Protein AF-A0A929SID9-F1 (afdb_monomer)

Foldseek 3Di:
DDAEEAEAPPPPVVQVVVVVVQVVPQPDPDPVSHGHYDYD

Structure (mmCIF, N/CA/C/O backbone):
data_AF-A0A929SID9-F1
#
_entry.id   AF-A0A929SID9-F1
#
loop_
_atom_site.group_PDB
_atom_site.id
_atom_site.type_symbol
_atom_site.label_atom_id
_atom_site.label_alt_id
_atom_site.label_comp_id
_atom_site.label_asym_id
_atom_site.label_entity_id
_atom_site.label_seq_id
_atom_site.pdbx_PDB_ins_code
_atom_site.Cartn_x
_atom_site.Cartn_y
_atom_site.Cartn_z
_atom_site.occupancy
_atom_site.B_iso_or_equiv
_atom_site.auth_seq_id
_atom_site.auth_comp_id
_atom_site.auth_asym_id
_atom_site.auth_atom_id
_atom_site.pdbx_PDB_model_num
ATOM 1 N N . MET A 1 1 ? 4.635 -7.630 15.834 1.00 67.81 1 MET A N 1
ATOM 2 C CA . MET A 1 1 ? 3.731 -7.465 14.673 1.00 67.81 1 MET A CA 1
ATOM 3 C C . MET A 1 1 ? 4.421 -8.023 13.441 1.00 67.81 1 MET A C 1
ATOM 5 O O . MET A 1 1 ? 5.624 -7.831 13.318 1.00 67.81 1 MET A O 1
ATOM 9 N N . ARG A 1 2 ? 3.711 -8.760 12.582 1.00 88.38 2 ARG A N 1
ATOM 10 C CA . ARG A 1 2 ? 4.264 -9.255 11.308 1.00 88.38 2 ARG A CA 1
ATOM 11 C C . ARG A 1 2 ? 3.990 -8.210 10.221 1.00 88.38 2 ARG A C 1
ATOM 13 O O . ARG A 1 2 ? 2.945 -7.571 10.265 1.00 88.38 2 ARG A O 1
ATOM 20 N N . ARG A 1 3 ? 4.935 -8.021 9.300 1.00 94.00 3 ARG A N 1
ATOM 21 C CA . ARG A 1 3 ? 4.860 -7.061 8.188 1.00 94.00 3 ARG A CA 1
ATOM 22 C C . ARG A 1 3 ? 4.834 -7.824 6.868 1.00 94.00 3 ARG A C 1
ATOM 24 O O . ARG A 1 3 ? 5.529 -8.830 6.745 1.00 94.00 3 ARG A O 1
ATOM 31 N N . VAL A 1 4 ? 4.059 -7.335 5.907 1.00 96.25 4 VAL A N 1
ATOM 32 C CA . VAL A 1 4 ? 4.043 -7.846 4.531 1.00 96.25 4 VAL A CA 1
ATOM 33 C C . VAL A 1 4 ? 5.080 -7.087 3.700 1.00 96.25 4 VAL A C 1
ATOM 35 O O . VAL A 1 4 ? 5.193 -5.868 3.812 1.00 96.25 4 VAL A O 1
ATOM 38 N N . GLY A 1 5 ? 5.856 -7.806 2.892 1.00 97.06 5 GLY A N 1
ATOM 39 C CA . GLY A 1 5 ? 6.750 -7.225 1.890 1.00 97.06 5 GLY A CA 1
ATOM 40 C C . GLY A 1 5 ? 6.234 -7.535 0.489 1.00 97.06 5 GLY A C 1
ATOM 41 O O . GLY A 1 5 ? 5.890 -8.685 0.215 1.00 97.06 5 GLY A O 1
ATOM 42 N N . ILE A 1 6 ? 6.177 -6.526 -0.378 1.00 96.56 6 ILE A N 1
ATOM 43 C CA . ILE A 1 6 ? 5.868 -6.666 -1.804 1.00 96.56 6 ILE A CA 1
ATOM 44 C C . ILE A 1 6 ? 7.133 -6.318 -2.586 1.00 96.56 6 ILE A C 1
ATOM 46 O O . ILE A 1 6 ? 7.637 -5.209 -2.459 1.00 96.56 6 ILE A O 1
ATOM 50 N N . ILE A 1 7 ? 7.617 -7.244 -3.412 1.00 97.31 7 ILE A N 1
ATOM 51 C CA . ILE A 1 7 ? 8.644 -6.942 -4.417 1.00 97.31 7 ILE A CA 1
ATOM 52 C C . ILE A 1 7 ? 7.904 -6.478 -5.670 1.00 97.31 7 ILE A C 1
ATOM 54 O O . ILE A 1 7 ? 7.187 -7.268 -6.295 1.00 97.31 7 ILE A O 1
ATOM 58 N N . GLY A 1 8 ? 7.993 -5.184 -5.967 1.00 95.69 8 GLY A N 1
ATOM 59 C CA . GLY A 1 8 ? 7.225 -4.529 -7.012 1.00 95.69 8 GLY A CA 1
ATOM 60 C C . GLY A 1 8 ? 8.003 -4.289 -8.304 1.00 95.69 8 GLY A C 1
ATOM 61 O O . GLY A 1 8 ? 8.991 -4.950 -8.616 1.00 95.69 8 GLY A O 1
ATOM 62 N N . GLY A 1 9 ? 7.496 -3.353 -9.108 1.00 94.12 9 GLY A N 1
ATOM 63 C CA . GLY A 1 9 ? 8.209 -2.812 -10.271 1.00 94.12 9 GLY A CA 1
ATOM 64 C C . GLY A 1 9 ? 7.970 -3.528 -11.603 1.00 94.12 9 GLY A C 1
ATOM 65 O O . GLY A 1 9 ? 8.477 -3.076 -12.626 1.00 94.12 9 GLY A O 1
ATOM 66 N N . MET A 1 10 ? 7.148 -4.582 -11.640 1.00 96.44 10 MET A N 1
ATOM 67 C CA . MET A 1 10 ? 6.881 -5.386 -12.847 1.00 96.44 10 MET A CA 1
ATOM 68 C C . MET A 1 10 ? 5.390 -5.383 -13.258 1.00 96.44 10 MET A C 1
ATOM 70 O O . MET A 1 10 ? 4.792 -6.435 -13.451 1.00 96.44 10 MET A O 1
ATOM 74 N N . GLY A 1 11 ? 4.696 -4.250 -13.400 1.00 96.62 11 GLY A N 1
ATOM 75 C CA . GLY A 1 11 ? 5.170 -2.861 -13.475 1.00 96.62 11 GLY A CA 1
ATOM 76 C C . GLY A 1 11 ? 4.758 -1.976 -12.285 1.00 96.62 11 GLY A C 1
ATOM 77 O O . GLY A 1 11 ? 3.943 -2.397 -11.464 1.00 96.62 11 GLY A O 1
ATOM 78 N N . PRO A 1 12 ? 5.242 -0.71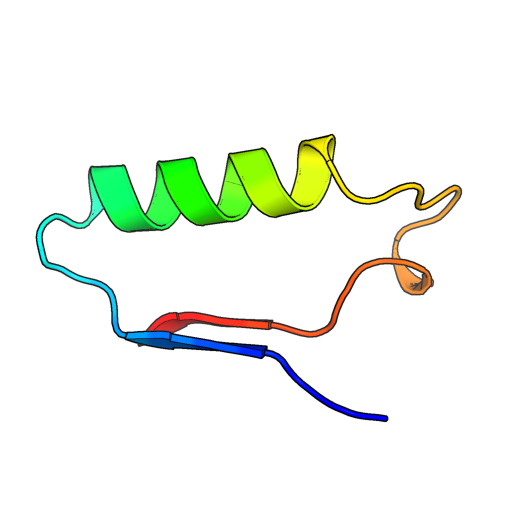9 -12.210 1.00 96.81 12 PRO A N 1
ATOM 79 C CA . PRO A 1 12 ? 4.968 0.183 -11.083 1.00 96.81 12 PRO A CA 1
ATOM 80 C C . PRO A 1 12 ? 3.474 0.415 -10.813 1.00 96.81 12 PRO A C 1
ATOM 82 O O . PRO A 1 12 ? 3.035 0.393 -9.665 1.00 96.81 12 PRO A O 1
ATOM 85 N N . LEU A 1 13 ? 2.671 0.569 -11.873 1.00 98.06 13 LEU A N 1
ATOM 86 C CA . LEU A 1 13 ? 1.218 0.728 -11.743 1.00 98.06 13 LEU A CA 1
ATOM 87 C C . LEU A 1 13 ? 0.541 -0.527 -11.182 1.00 98.06 13 LEU A C 1
ATOM 89 O O . LEU A 1 13 ? -0.398 -0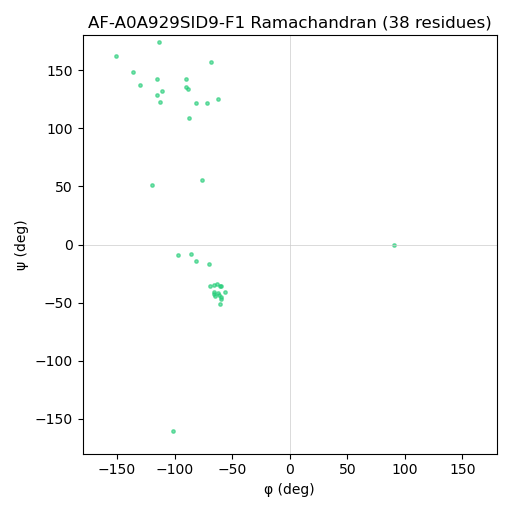.406 -10.404 1.00 98.06 13 LEU A O 1
ATOM 93 N N . ALA A 1 14 ? 1.033 -1.721 -11.525 1.00 97.75 14 ALA A N 1
ATOM 94 C CA . ALA A 1 14 ? 0.496 -2.968 -10.988 1.00 97.75 14 ALA A CA 1
ATOM 95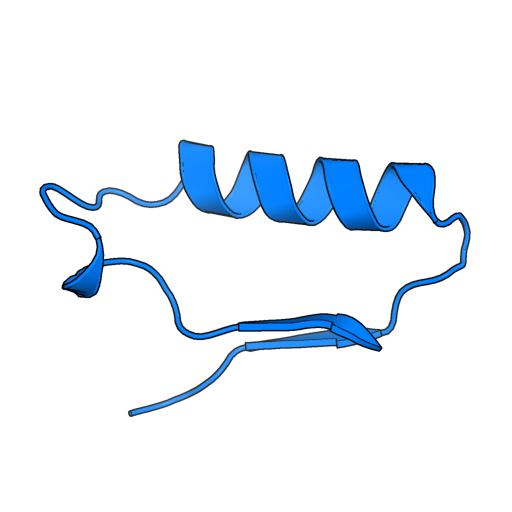 C C . ALA A 1 14 ? 0.811 -3.118 -9.490 1.00 97.75 14 ALA A C 1
ATOM 97 O O . ALA A 1 14 ? -0.020 -3.603 -8.729 1.00 97.75 14 ALA A O 1
ATOM 98 N N . SER A 1 15 ? 1.986 -2.660 -9.046 1.00 97.62 15 SER A N 1
ATOM 99 C CA . SER A 1 15 ? 2.343 -2.642 -7.622 1.00 97.62 15 SER A CA 1
ATOM 100 C C . SER A 1 15 ? 1.465 -1.677 -6.818 1.00 97.62 15 SER A C 1
ATOM 102 O O . SER A 1 15 ? 1.012 -2.032 -5.731 1.00 97.62 15 SER A O 1
ATOM 104 N N . ALA A 1 16 ? 1.171 -0.492 -7.364 1.00 97.69 16 ALA A N 1
ATOM 105 C CA . ALA A 1 16 ? 0.249 0.461 -6.742 1.00 97.69 16 ALA A CA 1
ATOM 106 C C . ALA A 1 16 ? -1.192 -0.079 -6.685 1.00 97.69 16 ALA A C 1
ATOM 108 O O . ALA A 1 16 ? -1.853 0.030 -5.654 1.00 97.69 16 ALA A O 1
ATOM 109 N N . ASP A 1 17 ? -1.656 -0.709 -7.766 1.00 98.31 17 ASP A N 1
ATOM 110 C CA . ASP A 1 17 ? -2.969 -1.359 -7.836 1.00 98.31 17 ASP A CA 1
ATOM 111 C C . ASP A 1 17 ? -3.099 -2.510 -6.822 1.00 98.31 17 ASP A C 1
ATOM 113 O O . ASP A 1 17 ? -4.102 -2.609 -6.117 1.00 98.31 17 ASP A O 1
ATOM 117 N N . LEU A 1 18 ? -2.060 -3.337 -6.662 1.00 98.00 18 LEU A N 1
ATOM 118 C CA . LEU A 1 18 ? -2.030 -4.373 -5.627 1.00 98.00 18 LEU A CA 1
ATOM 119 C C . LEU A 1 18 ? -2.113 -3.775 -4.217 1.00 98.00 18 LEU A C 1
ATOM 121 O O . LEU A 1 18 ? -2.856 -4.288 -3.381 1.00 98.00 18 LEU A O 1
ATOM 125 N N . TYR A 1 19 ? -1.373 -2.696 -3.950 1.00 97.38 19 TYR A N 1
ATOM 126 C CA . TYR A 1 19 ? -1.436 -2.017 -2.658 1.00 97.38 19 TYR A CA 1
ATOM 127 C 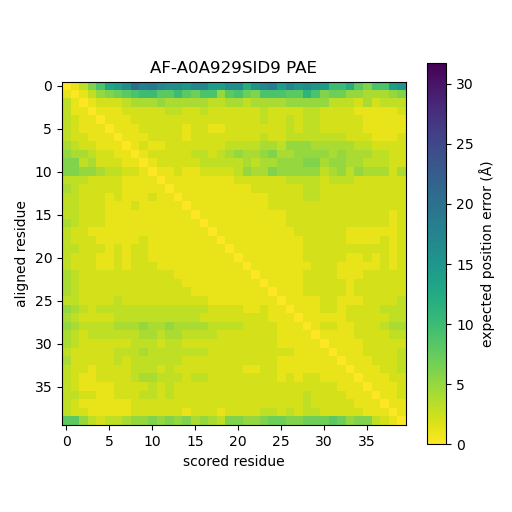C . TYR A 1 19 ? -2.850 -1.513 -2.355 1.00 97.38 19 TYR A C 1
ATOM 129 O O . TYR A 1 19 ? -3.368 -1.774 -1.270 1.00 97.38 19 TYR A O 1
ATOM 137 N N . LEU A 1 20 ? -3.508 -0.884 -3.334 1.00 98.00 20 LEU A N 1
ATOM 138 C CA . LEU A 1 20 ? -4.887 -0.421 -3.196 1.00 98.00 20 LEU A CA 1
ATOM 139 C C . LEU A 1 20 ? -5.850 -1.577 -2.890 1.00 98.00 20 LEU A C 1
ATOM 141 O O . LEU A 1 20 ? -6.617 -1.499 -1.933 1.00 98.00 20 LEU A O 1
ATOM 145 N N . LYS A 1 21 ? -5.752 -2.687 -3.630 1.00 98.31 21 LYS A N 1
ATOM 146 C CA . LYS A 1 21 ? -6.594 -3.877 -3.412 1.00 98.31 21 LYS A CA 1
ATOM 147 C C . LYS A 1 21 ? -6.421 -4.480 -2.023 1.00 98.31 21 LYS A C 1
ATOM 149 O O . LYS A 1 21 ? -7.386 -4.970 -1.445 1.00 98.31 21 LYS A O 1
ATOM 154 N N . ILE A 1 22 ? -5.205 -4.456 -1.477 1.00 97.62 22 ILE A N 1
ATOM 155 C CA . ILE A 1 22 ? -4.947 -4.922 -0.109 1.00 97.62 22 ILE A CA 1
ATOM 156 C C . ILE A 1 22 ? -5.661 -4.026 0.904 1.0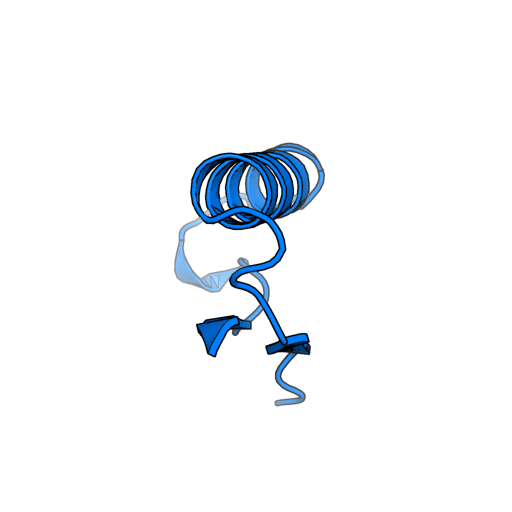0 97.62 22 ILE A C 1
ATOM 158 O O . ILE A 1 22 ? -6.281 -4.555 1.825 1.00 97.62 22 ILE A O 1
ATOM 162 N N . ILE A 1 23 ? -5.609 -2.701 0.736 1.00 96.94 23 ILE A N 1
ATOM 163 C CA . ILE A 1 23 ? -6.311 -1.756 1.619 1.00 96.94 23 ILE A CA 1
ATOM 164 C C . ILE A 1 23 ? -7.819 -2.020 1.574 1.00 96.94 23 ILE A C 1
ATOM 166 O O . ILE A 1 23 ? -8.429 -2.224 2.618 1.00 96.94 23 ILE A O 1
ATOM 170 N N . GLU A 1 24 ? -8.408 -2.091 0.378 1.00 98.00 24 GLU A N 1
ATOM 171 C CA . GLU A 1 24 ? -9.853 -2.301 0.196 1.00 98.00 24 GLU A CA 1
ATOM 172 C C . GLU A 1 24 ? -10.339 -3.654 0.737 1.00 98.00 24 GLU A C 1
ATOM 174 O O . GLU A 1 24 ? -11.451 -3.759 1.252 1.00 98.00 24 GLU A O 1
ATOM 179 N N . ALA A 1 25 ? -9.507 -4.695 0.645 1.00 97.88 25 ALA A N 1
ATOM 180 C CA . ALA A 1 25 ? -9.821 -6.022 1.167 1.00 97.88 25 ALA A CA 1
ATOM 181 C C . ALA A 1 25 ? -9.571 -6.164 2.680 1.00 97.88 25 ALA A C 1
ATOM 183 O O . ALA A 1 25 ? -10.014 -7.145 3.287 1.00 97.88 25 ALA A O 1
ATOM 184 N N . THR A 1 26 ? -8.853 -5.227 3.305 1.00 97.00 26 THR A N 1
ATOM 185 C CA . THR A 1 26 ? -8.559 -5.274 4.741 1.00 97.00 26 THR A CA 1
ATOM 186 C C . THR A 1 26 ? -9.751 -4.731 5.524 1.00 97.00 26 THR A C 1
ATOM 188 O O . THR A 1 26 ? -10.147 -3.582 5.368 1.00 97.00 26 THR A O 1
ATOM 191 N N . ALA A 1 27 ? -10.313 -5.542 6.422 1.00 97.12 27 ALA A N 1
ATOM 192 C CA . ALA A 1 27 ? -11.428 -5.150 7.288 1.00 97.12 27 ALA A CA 1
ATOM 193 C C . ALA A 1 27 ? -10.983 -4.236 8.453 1.00 97.12 27 ALA A C 1
ATOM 195 O O . ALA A 1 27 ? -11.203 -4.558 9.621 1.00 97.12 27 ALA A O 1
ATOM 196 N N . ALA A 1 28 ? -10.332 -3.118 8.137 1.00 97.06 28 ALA A N 1
ATOM 197 C CA . ALA A 1 28 ? -9.869 -2.123 9.096 1.00 97.06 28 ALA A CA 1
ATOM 198 C C . ALA A 1 28 ? -10.961 -1.0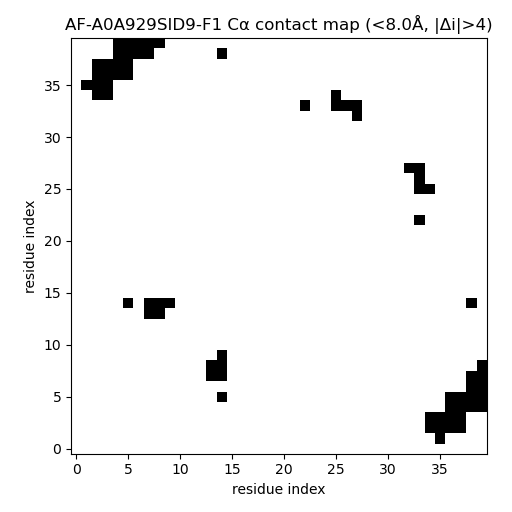75 9.365 1.00 97.06 28 ALA A C 1
ATOM 200 O O . ALA A 1 28 ? -11.573 -0.547 8.436 1.00 97.06 28 ALA A O 1
ATOM 201 N N . LYS A 1 29 ? -11.206 -0.751 10.638 1.00 97.44 29 LYS A N 1
ATOM 202 C CA . LYS A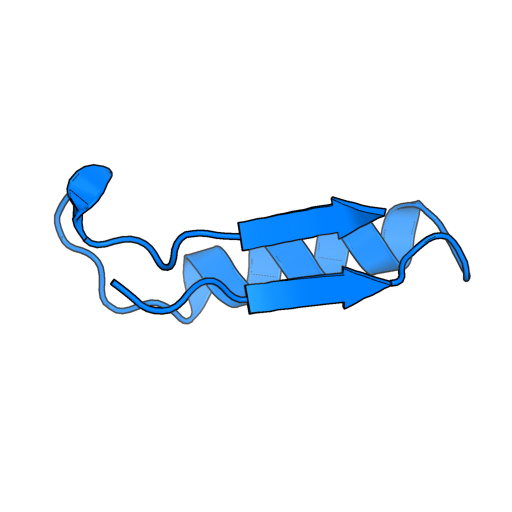 1 29 ? -12.126 0.334 11.045 1.00 97.44 29 LYS A CA 1
ATOM 203 C C . LYS A 1 29 ? -11.406 1.649 11.345 1.00 97.44 29 LYS A C 1
ATOM 205 O O . LYS A 1 29 ? -12.053 2.672 11.556 1.00 97.44 29 LYS A O 1
ATOM 210 N N . SER A 1 30 ? -10.080 1.606 11.388 1.00 97.50 30 SER A N 1
ATOM 211 C CA . SER A 1 30 ? -9.186 2.731 11.639 1.00 97.50 30 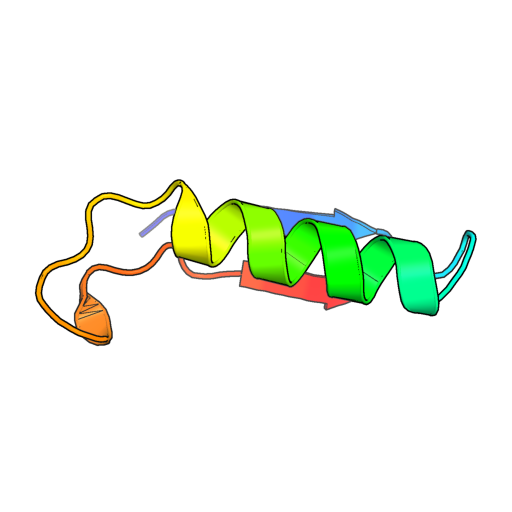SER A CA 1
ATOM 212 C C . SER A 1 30 ? -7.853 2.495 10.932 1.00 97.50 30 SER A C 1
ATOM 214 O O . SER A 1 30 ? -7.517 1.362 10.581 1.00 97.50 30 SER A O 1
ATOM 216 N N . ASP A 1 31 ? -7.060 3.547 10.746 1.00 96.44 31 ASP A N 1
ATOM 217 C CA . ASP A 1 31 ? -5.785 3.440 10.029 1.00 96.44 31 ASP A CA 1
ATOM 218 C C . ASP A 1 31 ? -4.817 2.457 10.703 1.00 96.44 31 ASP A C 1
ATOM 220 O O . ASP A 1 31 ? -4.111 1.713 10.023 1.00 96.44 31 ASP A O 1
ATOM 224 N N . GLN A 1 32 ? -4.828 2.397 12.039 1.00 95.81 32 GLN A N 1
ATOM 225 C CA . GLN A 1 32 ? -3.958 1.539 12.847 1.00 95.81 32 GLN A CA 1
ATOM 226 C C . GLN A 1 32 ? -4.291 0.044 12.730 1.00 95.81 32 GLN A C 1
ATOM 228 O O . GLN A 1 32 ? -3.468 -0.792 13.105 1.00 95.81 32 GLN A O 1
ATOM 233 N N . GLU A 1 33 ? -5.479 -0.299 12.226 1.00 96.44 33 GLU A N 1
ATOM 234 C CA . GLU A 1 33 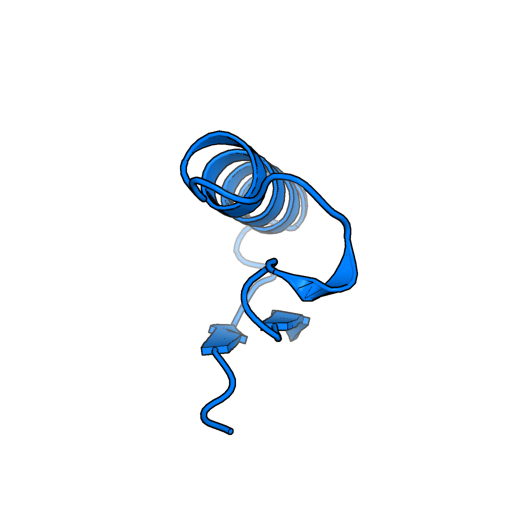? -5.910 -1.683 11.996 1.00 96.44 33 GLU A CA 1
ATOM 235 C C . GLU A 1 33 ? -5.445 -2.235 10.637 1.00 96.44 33 GLU A C 1
ATOM 237 O O . GLU A 1 33 ? -5.584 -3.433 10.387 1.00 96.44 33 GLU A O 1
ATOM 242 N N . ASN A 1 34 ? -4.869 -1.398 9.765 1.00 96.25 34 ASN A N 1
ATOM 243 C CA . ASN A 1 34 ? -4.327 -1.852 8.487 1.00 96.25 34 ASN A CA 1
ATOM 244 C C . ASN A 1 34 ? -3.086 -2.738 8.656 1.00 96.25 34 ASN A C 1
ATOM 246 O O . ASN A 1 34 ? -2.341 -2.667 9.636 1.00 96.25 34 ASN A O 1
ATOM 250 N N . ILE A 1 35 ? -2.832 -3.561 7.639 1.00 95.75 35 ILE A N 1
ATOM 251 C CA . ILE A 1 35 ? -1.674 -4.452 7.591 1.00 95.75 35 ILE A CA 1
ATOM 252 C C . ILE A 1 35 ? -0.402 -3.617 7.352 1.00 95.75 35 ILE A C 1
ATOM 254 O O . ILE A 1 35 ? -0.298 -2.956 6.318 1.00 95.75 35 ILE A O 1
ATOM 258 N N . PRO A 1 36 ? 0.614 -3.672 8.238 1.00 96.25 36 PRO A N 1
ATOM 259 C CA . PRO A 1 36 ? 1.888 -3.008 7.988 1.00 96.25 36 PRO A CA 1
ATOM 260 C C . PRO A 1 36 ? 2.567 -3.600 6.750 1.00 96.25 36 PRO A C 1
ATOM 262 O O . PRO A 1 36 ? 2.815 -4.811 6.701 1.00 96.25 36 PRO A O 1
ATOM 265 N N . LEU A 1 37 ? 2.913 -2.749 5.783 1.00 95.94 37 LEU A N 1
ATOM 266 C CA . LEU A 1 37 ? 3.414 -3.171 4.477 1.00 95.94 37 LEU A CA 1
ATOM 267 C C . LEU A 1 37 ? 4.622 -2.335 4.023 1.00 95.94 37 LEU A C 1
ATOM 269 O O . LEU A 1 37 ? 4.735 -1.163 4.378 1.00 95.94 37 LEU A O 1
ATOM 273 N N . VAL A 1 38 ? 5.539 -2.949 3.271 1.00 97.00 38 VAL A N 1
ATOM 274 C CA . VAL A 1 38 ? 6.644 -2.281 2.556 1.00 97.00 38 VAL A CA 1
ATOM 275 C C . VAL A 1 38 ? 6.643 -2.767 1.108 1.00 97.00 38 VAL A C 1
ATOM 277 O O . VAL A 1 38 ? 6.454 -3.960 0.868 1.00 97.00 38 VAL A O 1
ATOM 280 N N . ILE A 1 39 ? 6.840 -1.845 0.168 1.00 96.38 39 ILE A N 1
ATOM 281 C CA . ILE A 1 39 ? 6.961 -2.120 -1.267 1.00 96.38 39 ILE A CA 1
ATOM 282 C C . ILE A 1 39 ? 8.382 -1.736 -1.683 1.00 96.38 39 ILE A C 1
ATOM 284 O O . ILE A 1 39 ? 8.818 -0.635 -1.346 1.00 96.38 39 ILE A O 1
ATOM 288 N N . ASP A 1 40 ? 9.069 -2.655 -2.357 1.00 89.38 40 ASP A N 1
ATOM 289 C CA . ASP A 1 40 ? 10.347 -2.431 -3.052 1.00 89.38 40 ASP A CA 1
ATOM 290 C C . ASP A 1 40 ? 10.090 -2.022 -4.513 1.00 89.38 40 ASP A C 1
ATOM 292 O O . ASP A 1 40 ? 9.201 -2.655 -5.144 1.00 89.38 40 ASP A O 1
#

pLDDT: mean 95.76, std 4.9, range [67.81, 98.31]

Sequence (40 aa):
MRRVGIIGGMGPLASADLYLKIIEATAAKSDQENIPLVID

Solvent-accessible surface area (backbone atoms only — not comparable to full-atom values): 2589 Å² total; per-residue (Å²): 136,82,68,50,77,43,86,45,62,91,41,58,68,56,40,52,51,51,52,50,52,51,57,75,71,46,94,46,93,49,81,87,61,50,80,52,70,50,76,88

Secondary structure (DSSP, 8-state):
---EEE---SSHHHHHHHHHHHHHHS--SSGGGSPPEEE-

Nearest PDB structures (foldseek):
  3s7z-assembly1_B  TM=9.964E-01  e=7.732E-03  Salmonella enterica subsp. enterica serovar Typhimurium str. LT2
  2dx7-assembly1_B  TM=9.698E-01  e=1.364E-02  Pyrococcus horikoshii OT3
  5b19-assembly1_A  TM=8.990E-01  e=1.321E-01  Picrophilus oshimae DSM 9789
  5b19-assembly1_B  TM=9.096E-01  e=1.755E-01  Picrophilus oshimae DSM 9789

Radius of gyration: 10.71 Å; Cα contacts (8 Å, |Δi|>4): 35; chains: 1; bounding box: 22×13×28 Å

Mean predicted aligned error: 2.45 Å